Protein AF-A0A6M6DZZ2-F1 (afdb_monomer_lite)

Radius of gyration: 17.43 Å; chains: 1; bounding box: 32×68×45 Å

pLDDT: mean 82.91, std 17.02, range [33.91, 97.44]

Structure (mmCIF, N/CA/C/O backbone):
data_AF-A0A6M6DZZ2-F1
#
_entry.id   AF-A0A6M6DZZ2-F1
#
loop_
_atom_site.group_PDB
_atom_site.id
_atom_site.type_symbol
_atom_site.label_atom_id
_atom_site.label_alt_id
_atom_site.label_comp_id
_atom_site.label_asym_id
_atom_site.label_entity_id
_atom_site.label_seq_id
_atom_site.pdbx_PDB_ins_code
_atom_site.Cartn_x
_atom_site.Cartn_y
_atom_site.Cartn_z
_atom_site.occupancy
_atom_site.B_iso_or_equiv
_atom_site.auth_seq_id
_atom_site.auth_comp_id
_atom_site.auth_asym_id
_atom_site.auth_atom_id
_atom_site.pdbx_PDB_model_num
ATOM 1 N N . MET A 1 1 ? 18.418 32.302 27.061 1.00 34.66 1 MET A N 1
ATOM 2 C CA . MET A 1 1 ? 18.120 32.287 25.613 1.00 34.66 1 MET A CA 1
ATOM 3 C C . MET A 1 1 ? 17.446 30.963 25.285 1.00 34.66 1 MET A C 1
ATOM 5 O O . MET A 1 1 ? 18.123 29.947 25.237 1.00 34.66 1 MET A O 1
ATOM 9 N N . ASN A 1 2 ? 16.118 30.958 25.151 1.00 33.91 2 ASN A N 1
ATOM 10 C CA . ASN A 1 2 ? 15.366 29.772 24.738 1.00 33.91 2 ASN A CA 1
ATOM 11 C C . ASN A 1 2 ? 15.403 29.681 23.212 1.00 33.91 2 ASN A C 1
ATOM 13 O O . ASN A 1 2 ? 14.731 30.448 22.529 1.00 33.91 2 ASN A O 1
ATOM 17 N N . LEU A 1 3 ? 16.205 28.757 22.686 1.00 39.50 3 LEU A N 1
ATOM 18 C CA . LEU A 1 3 ? 16.134 28.343 21.289 1.00 39.50 3 LEU A CA 1
ATOM 19 C C . LEU A 1 3 ? 14.946 27.393 21.145 1.00 39.50 3 LEU A C 1
ATOM 21 O O . LEU A 1 3 ? 15.079 26.172 21.217 1.00 39.50 3 LEU A O 1
ATOM 25 N N . THR A 1 4 ? 13.760 27.971 20.983 1.00 42.75 4 THR A N 1
ATOM 26 C CA . THR A 1 4 ? 12.587 27.244 20.511 1.00 42.75 4 THR A CA 1
ATOM 27 C C . THR A 1 4 ? 12.894 26.804 19.086 1.00 42.75 4 THR A C 1
ATOM 29 O O . THR A 1 4 ? 12.802 27.583 18.142 1.00 42.75 4 THR A O 1
ATOM 32 N N . VAL A 1 5 ? 13.335 25.557 18.930 1.00 45.09 5 VAL A N 1
ATOM 33 C CA . VAL A 1 5 ? 13.425 24.921 17.621 1.00 45.09 5 VAL A CA 1
ATOM 34 C C . VAL A 1 5 ? 11.993 24.781 17.125 1.00 45.09 5 VAL A C 1
ATOM 36 O O . VAL A 1 5 ? 11.282 23.843 17.491 1.00 45.09 5 VAL A O 1
ATOM 39 N N . GLU A 1 6 ? 11.549 25.741 16.317 1.00 37.03 6 GLU A N 1
ATOM 40 C CA . GLU A 1 6 ? 10.386 25.574 15.464 1.00 37.03 6 GLU A CA 1
ATOM 41 C C . GLU A 1 6 ? 10.639 24.333 14.607 1.00 37.03 6 GLU A C 1
ATOM 43 O O . GLU A 1 6 ? 11.366 24.354 13.611 1.00 37.03 6 GLU A O 1
ATOM 48 N N . ARG A 1 7 ? 10.060 23.201 15.015 1.00 38.41 7 ARG A N 1
ATOM 49 C CA . ARG A 1 7 ? 9.875 22.067 14.119 1.00 38.41 7 ARG A CA 1
ATOM 50 C C . ARG A 1 7 ? 9.009 22.587 12.981 1.00 38.41 7 ARG A C 1
ATOM 52 O O . ARG A 1 7 ? 7.788 22.614 13.112 1.00 38.41 7 ARG A O 1
ATOM 59 N N . LYS A 1 8 ? 9.638 22.997 11.873 1.00 39.06 8 LYS A N 1
ATOM 60 C CA . LYS A 1 8 ? 8.968 23.130 10.578 1.00 39.06 8 LYS A CA 1
ATOM 61 C C . LYS A 1 8 ? 8.109 21.883 10.423 1.00 39.06 8 LYS A C 1
ATOM 63 O O . LYS A 1 8 ? 8.639 20.774 10.357 1.00 39.06 8 LYS A O 1
ATOM 68 N N . LYS A 1 9 ? 6.791 22.071 10.469 1.00 42.78 9 LYS A N 1
ATOM 69 C CA . LYS A 1 9 ? 5.780 21.038 10.262 1.00 42.78 9 LYS A CA 1
ATOM 70 C C . LYS A 1 9 ? 6.077 20.471 8.879 1.00 42.78 9 LYS A C 1
ATOM 72 O O . LYS A 1 9 ? 5.750 21.112 7.886 1.00 42.78 9 LYS A O 1
ATOM 77 N N . SER A 1 10 ? 6.836 19.374 8.805 1.00 49.56 10 SER A N 1
ATOM 78 C CA . SER A 1 10 ? 7.193 18.795 7.515 1.00 49.56 10 SER A CA 1
ATOM 79 C C . SER A 1 10 ? 5.877 18.515 6.815 1.00 49.56 10 SER A C 1
ATOM 81 O O . SER A 1 10 ? 5.020 17.865 7.421 1.00 49.56 10 SER A O 1
ATOM 83 N N . GLU A 1 11 ? 5.694 19.028 5.599 1.00 54.69 1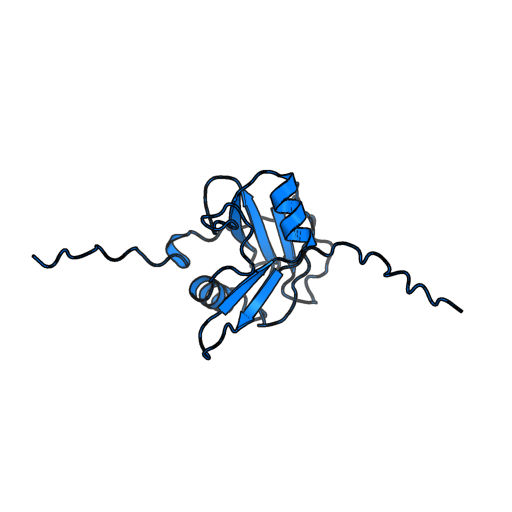1 GLU A N 1
ATOM 84 C CA . GLU A 1 11 ? 4.567 18.642 4.756 1.00 54.69 11 GLU A CA 1
ATOM 85 C C . GLU A 1 11 ? 4.356 17.139 4.898 1.00 54.69 11 GLU A C 1
ATOM 87 O O . GLU A 1 11 ? 5.322 16.370 4.885 1.00 54.69 11 GLU A O 1
ATOM 92 N N . ASN A 1 12 ? 3.115 16.740 5.154 1.00 64.12 12 ASN A N 1
ATOM 93 C CA . ASN A 1 12 ? 2.758 15.390 5.564 1.00 64.12 12 ASN A CA 1
ATOM 94 C C . ASN A 1 12 ? 2.934 14.435 4.372 1.00 64.12 12 ASN A C 1
ATOM 96 O O . ASN A 1 12 ? 1.973 14.044 3.711 1.00 64.12 12 ASN A O 1
ATOM 100 N N . LYS A 1 13 ? 4.190 14.122 4.037 1.00 85.75 13 LYS A N 1
ATOM 101 C CA . LYS A 1 13 ? 4.562 13.368 2.845 1.00 85.75 13 LYS A CA 1
ATOM 102 C C . LYS A 1 13 ? 3.913 11.993 2.921 1.00 85.75 13 LYS A C 1
ATOM 104 O O . LYS A 1 13 ? 4.199 11.186 3.814 1.00 85.75 13 LYS A O 1
ATOM 109 N N . LYS A 1 14 ? 2.995 11.740 1.993 1.00 93.25 14 LYS A N 1
ATOM 110 C CA . LYS A 1 14 ? 2.338 10.446 1.819 1.00 93.25 14 LYS A CA 1
ATOM 111 C C . LYS A 1 14 ? 3.317 9.559 1.064 1.00 93.25 14 LYS A C 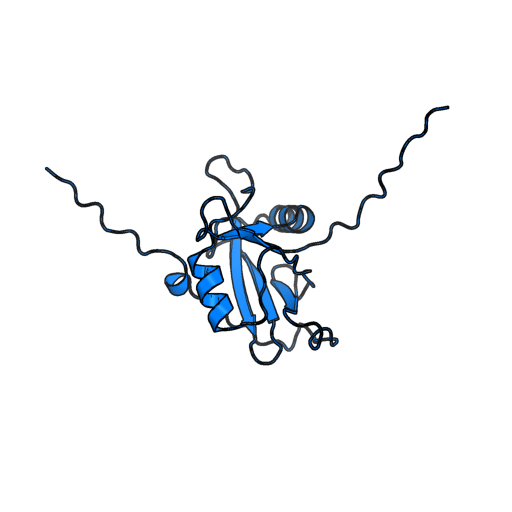1
ATOM 113 O O . LYS A 1 14 ? 3.691 9.875 -0.057 1.00 93.25 14 LYS A O 1
ATOM 118 N N . PHE A 1 15 ? 3.767 8.479 1.687 1.00 93.62 15 PHE A N 1
ATOM 119 C CA . PHE A 1 15 ? 4.649 7.518 1.037 1.00 93.62 15 PHE A CA 1
ATOM 120 C C . PHE A 1 15 ? 4.432 6.123 1.604 1.00 93.62 15 PHE A C 1
ATOM 122 O O . PHE A 1 15 ? 3.919 5.959 2.720 1.00 93.62 15 PHE A O 1
ATOM 129 N N . ILE A 1 16 ? 4.883 5.127 0.850 1.00 94.56 16 ILE A N 1
ATOM 130 C CA . ILE A 1 16 ? 5.082 3.775 1.364 1.00 94.56 16 ILE A CA 1
ATOM 131 C C . ILE A 1 16 ? 6.540 3.362 1.284 1.00 94.56 16 ILE A C 1
ATOM 133 O O . ILE A 1 16 ? 7.331 3.944 0.548 1.00 94.56 16 ILE A O 1
ATOM 137 N N . LYS A 1 17 ? 6.895 2.346 2.062 1.00 94.25 17 LYS A N 1
ATOM 138 C CA . LYS A 1 17 ? 8.229 1.758 2.038 1.00 94.25 17 LYS A CA 1
ATOM 139 C C . LYS A 1 17 ? 8.146 0.274 2.359 1.00 94.25 17 LYS A C 1
ATOM 141 O O . LYS A 1 17 ? 7.510 -0.101 3.342 1.00 94.25 17 LYS A O 1
ATOM 146 N N . PHE A 1 18 ? 8.809 -0.560 1.570 1.00 93.69 18 PHE A N 1
ATOM 147 C CA . PHE A 1 18 ? 8.991 -1.970 1.901 1.00 93.69 18 PHE A CA 1
ATOM 148 C C . PHE A 1 18 ? 10.262 -2.118 2.734 1.00 93.69 18 PHE A C 1
ATOM 150 O O . PHE A 1 18 ? 11.344 -1.817 2.256 1.00 93.69 18 PHE A O 1
ATOM 157 N N . ASN A 1 19 ? 10.154 -2.544 3.989 1.00 90.75 19 ASN A N 1
ATOM 158 C CA . ASN A 1 19 ? 11.309 -2.770 4.862 1.00 90.75 19 ASN A CA 1
ATOM 159 C C . ASN A 1 19 ? 11.551 -4.267 5.037 1.00 90.75 19 ASN A C 1
ATOM 161 O O . ASN A 1 19 ? 10.587 -5.030 5.164 1.00 90.75 19 ASN A O 1
ATOM 165 N N . LYS A 1 20 ? 12.817 -4.670 5.184 1.00 86.25 20 LYS A N 1
ATOM 166 C CA . LYS A 1 20 ? 13.128 -5.948 5.835 1.00 86.25 20 LYS A CA 1
ATOM 167 C C . LYS A 1 20 ? 12.640 -5.910 7.287 1.00 86.25 20 LYS A C 1
ATOM 169 O O . LYS A 1 20 ? 12.791 -4.900 7.972 1.00 86.25 20 LYS A O 1
ATOM 174 N N . ALA A 1 21 ? 12.019 -6.987 7.741 1.00 67.12 21 ALA A N 1
ATOM 175 C CA . ALA A 1 21 ? 11.483 -7.137 9.085 1.00 67.12 21 ALA A CA 1
ATOM 176 C C . ALA A 1 21 ? 12.198 -8.297 9.792 1.00 67.12 21 ALA A C 1
ATOM 178 O O . ALA A 1 21 ? 11.783 -9.441 9.671 1.00 67.12 21 ALA A O 1
ATOM 179 N N . GLY A 1 22 ? 13.256 -8.012 10.554 1.00 68.31 22 GLY A N 1
ATOM 180 C CA . GLY A 1 22 ? 13.994 -9.055 11.278 1.00 68.31 22 GLY A CA 1
ATOM 181 C C . GLY A 1 22 ? 14.781 -9.983 10.341 1.00 68.31 22 GLY A C 1
ATOM 182 O O . GLY A 1 22 ? 15.605 -9.489 9.577 1.00 68.31 22 GLY A O 1
ATOM 183 N N . TYR A 1 23 ? 14.543 -11.302 10.433 1.00 56.00 23 TYR A N 1
ATOM 184 C CA . TYR A 1 23 ? 15.210 -12.350 9.636 1.00 56.00 23 TYR A CA 1
ATOM 185 C C . TYR A 1 23 ? 15.156 -12.075 8.123 1.00 56.00 23 TYR A C 1
ATOM 187 O O . TYR A 1 23 ? 14.192 -11.485 7.630 1.00 56.00 23 TYR A O 1
ATOM 195 N N . ASP A 1 24 ? 16.168 -12.566 7.397 1.00 61.47 24 ASP A N 1
ATOM 196 C CA . ASP A 1 24 ? 16.572 -12.124 6.049 1.00 61.47 24 ASP A CA 1
ATOM 197 C C . ASP A 1 24 ? 15.479 -12.053 4.973 1.00 61.47 24 ASP A C 1
ATOM 199 O O . ASP A 1 24 ? 15.616 -11.298 4.007 1.00 61.47 24 ASP A O 1
ATOM 203 N N . ASP A 1 25 ? 14.385 -12.787 5.157 1.00 72.44 25 ASP A N 1
ATOM 204 C CA . ASP A 1 25 ? 13.378 -13.035 4.132 1.00 72.44 25 ASP A CA 1
ATOM 205 C C . ASP A 1 25 ? 12.018 -12.370 4.384 1.00 72.44 25 ASP A C 1
ATOM 207 O O . ASP A 1 25 ? 11.126 -12.435 3.535 1.00 72.44 25 ASP A O 1
ATOM 211 N N . MET A 1 26 ? 11.814 -11.742 5.544 1.00 85.50 26 MET A N 1
ATOM 212 C CA . MET A 1 26 ? 10.536 -11.108 5.861 1.00 85.50 26 MET A CA 1
ATOM 213 C C . MET A 1 26 ? 10.512 -9.656 5.391 1.00 85.50 26 MET A C 1
ATOM 215 O O . MET A 1 26 ? 11.318 -8.830 5.807 1.00 85.50 26 MET A O 1
ATOM 219 N N . THR A 1 27 ? 9.526 -9.318 4.563 1.00 91.69 27 THR A N 1
ATOM 220 C CA . THR A 1 27 ? 9.241 -7.936 4.148 1.00 91.69 27 THR A CA 1
ATOM 221 C C . THR A 1 27 ? 7.951 -7.422 4.776 1.00 91.69 27 THR A C 1
ATOM 223 O O . THR A 1 27 ? 6.936 -8.130 4.815 1.00 91.69 27 THR A O 1
ATOM 226 N N . SER A 1 28 ? 7.987 -6.171 5.230 1.00 93.50 28 SER A N 1
ATOM 227 C CA . SER A 1 28 ? 6.837 -5.428 5.736 1.00 93.50 28 SER A CA 1
ATOM 228 C C . SER A 1 28 ? 6.602 -4.147 4.935 1.00 93.50 28 SER A C 1
ATOM 230 O O . SER A 1 28 ? 7.541 -3.459 4.545 1.00 93.50 28 SER A O 1
ATOM 232 N N . LEU A 1 29 ? 5.336 -3.819 4.698 1.00 94.81 29 LEU A N 1
ATOM 233 C CA . LEU A 1 29 ? 4.887 -2.582 4.082 1.00 94.81 29 LEU A CA 1
ATOM 234 C C . LEU A 1 29 ? 4.639 -1.554 5.184 1.00 94.81 29 LEU A C 1
ATOM 236 O O . LEU A 1 29 ? 3.749 -1.710 6.024 1.00 94.81 29 LEU A O 1
ATOM 240 N N . TYR A 1 30 ? 5.440 -0.502 5.174 1.00 94.69 30 TYR A N 1
ATOM 241 C CA . TYR A 1 30 ? 5.284 0.667 6.019 1.00 94.69 30 TYR A CA 1
ATOM 242 C C . TYR A 1 30 ? 4.479 1.744 5.290 1.00 94.69 30 TYR A C 1
ATOM 244 O O . TYR A 1 30 ? 4.734 2.032 4.121 1.00 94.69 30 TYR A O 1
ATOM 252 N N . LEU A 1 31 ? 3.545 2.362 6.014 1.00 94.94 31 LEU A N 1
ATOM 253 C CA . LEU A 1 31 ? 2.756 3.510 5.568 1.00 94.94 31 LEU A CA 1
ATOM 254 C C . LEU A 1 31 ? 3.209 4.747 6.351 1.00 94.94 31 LEU A C 1
ATOM 256 O O . LEU A 1 31 ? 3.298 4.685 7.583 1.00 94.94 31 LEU A O 1
ATOM 260 N N . SER A 1 32 ? 3.476 5.860 5.666 1.00 94.25 32 SER A N 1
ATOM 261 C CA . SER A 1 32 ? 3.859 7.110 6.329 1.00 94.25 32 SER A CA 1
ATOM 262 C C . SER A 1 32 ? 2.745 7.670 7.218 1.00 94.25 32 SER A C 1
ATOM 264 O O . SER A 1 32 ? 1.572 7.326 7.060 1.00 94.25 32 SER A O 1
ATOM 266 N N . ALA A 1 33 ? 3.097 8.559 8.153 1.00 93.12 33 ALA A N 1
ATOM 267 C CA . ALA A 1 33 ? 2.119 9.229 9.014 1.00 93.12 33 ALA A CA 1
ATOM 268 C C . ALA A 1 33 ? 1.049 9.975 8.196 1.00 93.12 33 ALA A C 1
ATOM 270 O O . ALA A 1 33 ? -0.139 9.767 8.424 1.00 93.12 33 ALA A O 1
ATOM 271 N N . GLY A 1 34 ? 1.458 10.730 7.169 1.00 93.38 34 GLY A N 1
ATOM 272 C CA . GLY A 1 34 ? 0.527 11.439 6.288 1.00 93.38 34 GLY A CA 1
ATOM 273 C C . GLY A 1 34 ? -0.420 10.512 5.518 1.00 93.38 34 GLY A C 1
ATOM 274 O O . GLY A 1 34 ? -1.590 10.842 5.334 1.00 93.38 34 GLY A O 1
ATOM 275 N N . LEU A 1 35 ? 0.039 9.324 5.102 1.00 94.31 35 LEU A N 1
ATOM 276 C CA . LEU A 1 35 ? -0.843 8.335 4.472 1.00 94.31 35 LEU A CA 1
ATOM 277 C C . LEU A 1 35 ? -1.815 7.720 5.488 1.00 94.31 35 LEU A C 1
ATOM 279 O O . LEU A 1 35 ? -2.991 7.538 5.192 1.00 94.31 35 LEU A O 1
ATOM 283 N N . LYS A 1 36 ? -1.339 7.430 6.700 1.00 94.44 36 LYS A N 1
ATOM 284 C CA . LYS A 1 36 ? -2.162 6.913 7.800 1.00 94.44 36 LYS A CA 1
ATOM 285 C C . LYS A 1 36 ? -3.268 7.889 8.207 1.00 94.44 36 LYS A C 1
ATOM 287 O O . LYS A 1 36 ? -4.386 7.461 8.474 1.00 94.44 36 LYS A O 1
ATOM 292 N N . GLU A 1 37 ? -2.971 9.182 8.245 1.00 94.31 37 GLU A N 1
ATOM 293 C CA . GLU A 1 37 ? -3.965 10.230 8.491 1.00 94.31 37 GLU A CA 1
ATOM 294 C C . GLU A 1 37 ? -4.984 10.327 7.355 1.00 94.31 37 GLU A C 1
ATOM 296 O O . GLU A 1 37 ? -6.176 10.409 7.629 1.00 94.31 37 GLU A O 1
ATOM 301 N N . HIS A 1 38 ? -4.538 10.215 6.099 1.00 94.31 38 HIS A N 1
ATOM 302 C CA . HIS A 1 38 ? -5.433 10.186 4.936 1.00 94.31 38 HIS A CA 1
ATOM 303 C C . HIS A 1 38 ? -6.391 8.984 4.965 1.00 94.31 38 HIS A C 1
ATOM 305 O O . HIS A 1 38 ? -7.584 9.128 4.731 1.00 94.31 38 HIS A O 1
ATOM 311 N N . ILE A 1 39 ? -5.899 7.796 5.326 1.00 94.50 39 ILE A N 1
ATOM 312 C CA . ILE A 1 39 ? -6.749 6.604 5.491 1.00 94.50 39 ILE A CA 1
ATOM 313 C C . ILE A 1 39 ? -7.791 6.824 6.597 1.00 94.50 39 ILE A C 1
ATOM 315 O O . ILE A 1 39 ? -8.963 6.500 6.419 1.00 94.50 39 ILE A O 1
ATOM 319 N N . LYS A 1 40 ? -7.384 7.419 7.726 1.00 94.06 40 LYS A N 1
ATOM 320 C CA . LYS A 1 40 ? -8.305 7.759 8.820 1.00 94.06 40 LYS A CA 1
ATOM 321 C C . LYS A 1 40 ? -9.377 8.752 8.389 1.00 94.06 40 LYS A C 1
ATOM 323 O O . LYS A 1 40 ? -10.529 8.553 8.751 1.00 94.06 40 LYS A O 1
ATOM 328 N N . SER A 1 41 ? -9.023 9.795 7.633 1.00 95.06 41 SER A N 1
ATOM 329 C CA . SER A 1 41 ? -9.997 10.802 7.197 1.00 95.06 41 SER A CA 1
ATOM 330 C C . SER A 1 41 ? -11.056 10.238 6.253 1.00 95.06 41 SER A C 1
ATOM 332 O O . SER A 1 41 ? -12.164 10.756 6.226 1.00 95.06 41 SER A O 1
ATOM 334 N N . LEU A 1 42 ? -10.737 9.172 5.512 1.00 95.31 42 LEU A N 1
ATOM 335 C CA . LEU A 1 42 ? -11.701 8.476 4.657 1.00 95.31 42 LEU A CA 1
ATOM 336 C C . LEU A 1 42 ? -12.603 7.500 5.430 1.00 95.31 42 LEU A C 1
ATOM 338 O O . LEU A 1 42 ? -13.578 7.010 4.871 1.00 95.31 42 LEU A O 1
ATOM 342 N N . GLY A 1 43 ? -12.284 7.178 6.690 1.00 93.69 43 GLY A N 1
ATOM 343 C CA . GLY A 1 43 ? -13.039 6.192 7.473 1.00 93.69 43 GLY A CA 1
ATOM 344 C C . GLY A 1 43 ? -12.953 4.763 6.919 1.00 93.69 43 GLY A C 1
ATOM 345 O O . GLY A 1 43 ? -13.815 3.938 7.203 1.00 93.69 43 GLY A O 1
ATOM 346 N N . MET A 1 44 ? -11.929 4.473 6.115 1.00 95.12 44 MET A N 1
ATOM 347 C CA . MET A 1 44 ? -11.755 3.205 5.406 1.00 95.12 44 MET A CA 1
ATOM 348 C C . MET A 1 44 ? -10.660 2.352 6.043 1.00 95.12 44 MET A C 1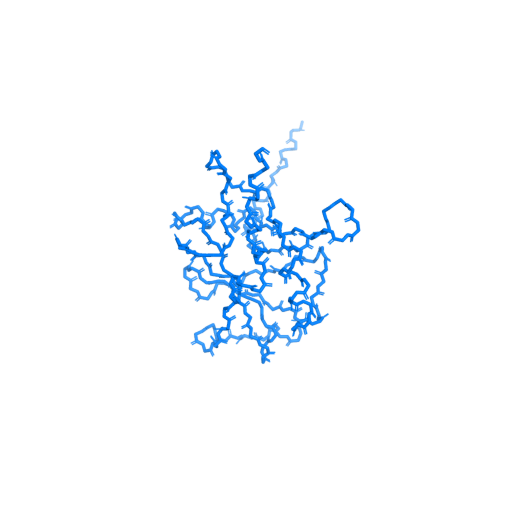
ATOM 350 O O . MET A 1 44 ? -9.714 2.865 6.644 1.00 95.12 44 MET A O 1
ATOM 354 N N . GLU A 1 45 ? -10.768 1.033 5.894 1.00 95.50 45 GLU A N 1
ATOM 355 C CA . GLU A 1 45 ? -9.985 0.078 6.688 1.00 95.50 45 GLU A CA 1
ATOM 356 C C . GLU A 1 45 ? -9.008 -0.778 5.889 1.00 95.50 45 GLU A C 1
ATOM 358 O O . GLU A 1 45 ? -8.164 -1.462 6.480 1.00 95.50 45 GLU A O 1
ATOM 363 N N . TYR A 1 46 ? -9.097 -0.750 4.563 1.00 96.75 46 TYR A N 1
ATOM 364 C CA . TYR A 1 46 ? -8.325 -1.624 3.699 1.00 96.75 46 TYR A CA 1
ATOM 365 C C . TYR A 1 46 ? -7.539 -0.846 2.654 1.00 96.75 46 TYR A C 1
ATOM 367 O O . TYR A 1 46 ? -7.941 0.230 2.213 1.00 96.75 46 TYR A O 1
ATOM 375 N N . ILE A 1 47 ? -6.408 -1.425 2.252 1.00 96.75 47 ILE A N 1
ATOM 376 C CA . ILE A 1 47 ? -5.647 -0.980 1.089 1.00 96.75 47 ILE A CA 1
ATOM 377 C C . ILE A 1 47 ? -5.459 -2.121 0.092 1.00 96.75 47 ILE A C 1
ATOM 379 O O . ILE A 1 47 ? -5.005 -3.212 0.449 1.00 96.75 47 ILE A O 1
ATOM 383 N N . GLU A 1 48 ? -5.771 -1.853 -1.167 1.00 96.62 48 GLU A N 1
ATOM 384 C CA . GLU A 1 48 ? -5.390 -2.675 -2.310 1.00 96.62 48 GLU A CA 1
ATOM 385 C C . GLU A 1 48 ? -4.138 -2.110 -2.960 1.00 96.62 48 GLU A C 1
ATOM 387 O O . GLU A 1 48 ? -3.903 -0.901 -2.938 1.00 96.62 48 GLU A O 1
ATOM 392 N N . ILE A 1 49 ? -3.348 -2.998 -3.554 1.00 96.12 49 ILE A N 1
ATOM 393 C CA . ILE A 1 49 ? -2.150 -2.629 -4.297 1.00 96.12 49 ILE A CA 1
ATOM 394 C C . ILE A 1 49 ? -2.409 -2.918 -5.767 1.00 96.12 49 ILE A C 1
ATOM 396 O O . ILE A 1 49 ? -2.869 -4.004 -6.119 1.00 96.12 49 ILE A O 1
ATOM 400 N N . GLY A 1 50 ? -2.130 -1.937 -6.612 1.00 95.50 50 GLY 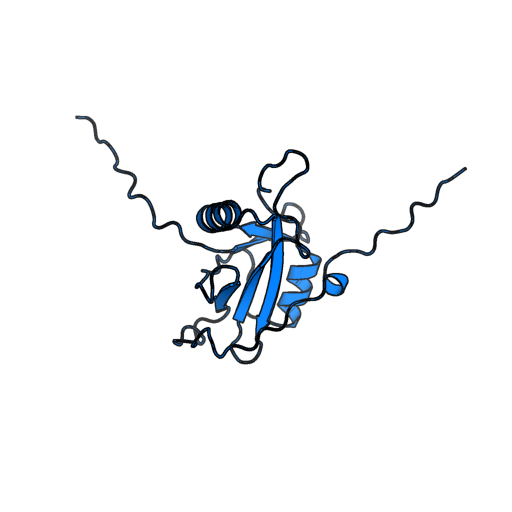A N 1
ATOM 401 C CA . GLY A 1 50 ? -2.228 -2.048 -8.058 1.00 95.50 50 GLY A CA 1
ATOM 402 C C . GLY A 1 50 ? -0.934 -1.625 -8.732 1.00 95.50 50 GLY A C 1
ATOM 403 O O . GLY A 1 50 ? -0.018 -1.128 -8.080 1.00 95.50 50 GLY A O 1
ATOM 404 N N . PHE A 1 51 ? -0.853 -1.826 -10.039 1.00 94.31 51 PHE A N 1
ATOM 405 C CA . PHE A 1 51 ? 0.299 -1.433 -10.838 1.00 94.31 51 PHE A CA 1
ATOM 406 C C . PHE A 1 51 ? -0.107 -1.043 -12.260 1.00 94.31 51 PHE A C 1
ATOM 408 O O . PHE A 1 51 ? -1.197 -1.374 -12.732 1.00 94.31 51 PHE A O 1
ATOM 415 N N . ASN A 1 52 ? 0.801 -0.362 -12.950 1.00 92.69 52 ASN A N 1
ATOM 416 C CA . ASN A 1 52 ? 0.761 -0.159 -14.392 1.00 92.69 52 ASN A CA 1
ATOM 417 C C . ASN A 1 52 ? 2.177 -0.394 -14.939 1.00 92.69 52 ASN A C 1
ATOM 419 O O . ASN A 1 52 ? 3.113 0.289 -14.530 1.00 92.69 52 ASN A O 1
ATOM 423 N N . LEU A 1 53 ? 2.339 -1.390 -15.816 1.00 90.88 53 LEU A N 1
ATOM 424 C CA . LEU A 1 53 ? 3.659 -1.780 -16.331 1.00 90.88 53 LEU A CA 1
ATOM 425 C C . LEU A 1 53 ? 4.190 -0.799 -17.379 1.00 90.88 53 LEU A C 1
ATOM 427 O O . LEU A 1 53 ? 5.385 -0.527 -17.394 1.00 90.88 53 LEU A O 1
ATOM 431 N N . GLU A 1 54 ? 3.306 -0.244 -18.212 1.00 88.19 54 GLU A N 1
ATOM 432 C CA . GLU A 1 54 ? 3.656 0.709 -19.274 1.00 88.19 54 GLU A CA 1
ATOM 433 C C . GLU A 1 54 ? 4.335 1.962 -18.705 1.00 88.19 54 GLU A C 1
ATOM 435 O O . GLU A 1 54 ? 5.357 2.420 -19.209 1.00 88.19 54 GLU A O 1
ATOM 440 N N . HIS A 1 55 ? 3.802 2.475 -17.599 1.00 86.94 55 HIS A N 1
ATOM 441 C CA . HIS A 1 55 ? 4.292 3.664 -16.912 1.00 86.94 55 HIS A CA 1
ATOM 442 C C . HIS A 1 55 ? 5.129 3.344 -15.666 1.00 86.94 55 HIS A C 1
ATOM 444 O O . HIS A 1 55 ? 5.482 4.263 -14.931 1.00 86.94 55 HIS A O 1
ATOM 450 N N . LYS A 1 56 ? 5.427 2.063 -15.401 1.00 89.69 56 LYS A N 1
ATOM 451 C CA . LYS A 1 56 ? 6.164 1.580 -14.214 1.00 89.69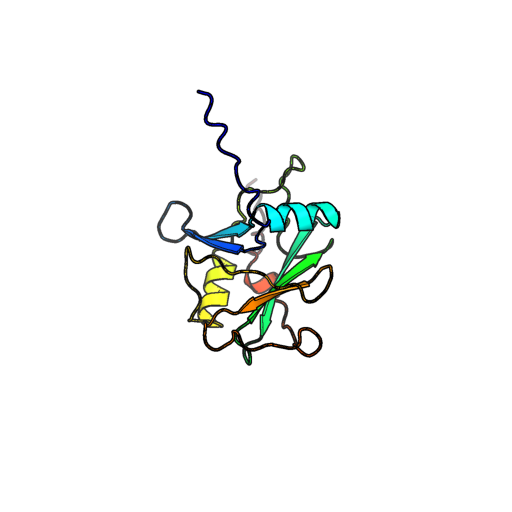 56 LYS A CA 1
ATOM 452 C C . LYS A 1 56 ? 5.664 2.193 -12.899 1.00 89.69 56 LYS A C 1
ATOM 454 O O . LYS A 1 56 ? 6.433 2.706 -12.081 1.00 89.69 56 LYS A O 1
ATOM 459 N N . LEU A 1 57 ? 4.350 2.144 -12.701 1.00 90.94 57 LEU A N 1
ATOM 460 C CA . LEU A 1 57 ? 3.691 2.694 -11.522 1.00 90.94 57 LEU A CA 1
ATOM 461 C C . LEU A 1 57 ? 3.257 1.603 -10.562 1.00 90.94 57 LEU A C 1
ATOM 463 O O . LEU A 1 57 ? 2.795 0.537 -10.974 1.00 90.94 57 LEU A O 1
ATOM 467 N N . LEU A 1 58 ? 3.282 1.949 -9.281 1.00 93.56 58 LEU A N 1
ATOM 468 C CA . LEU A 1 58 ? 2.528 1.259 -8.247 1.00 93.56 58 LEU A CA 1
ATOM 469 C C . LEU A 1 58 ? 1.387 2.163 -7.773 1.00 93.56 58 LEU A C 1
ATOM 471 O O . LEU A 1 58 ? 1.519 3.385 -7.720 1.00 93.56 58 LEU A O 1
ATOM 475 N N . ALA A 1 59 ? 0.262 1.563 -7.413 1.00 94.31 59 ALA A N 1
ATOM 476 C CA . ALA A 1 59 ? -0.912 2.255 -6.918 1.00 94.31 59 ALA A CA 1
ATOM 477 C C . ALA A 1 59 ? -1.395 1.661 -5.600 1.00 94.31 59 ALA A C 1
ATOM 479 O O . ALA A 1 59 ? -1.224 0.473 -5.325 1.00 94.31 59 ALA A O 1
ATOM 480 N N . ILE A 1 60 ? -2.039 2.505 -4.806 1.00 96.25 60 ILE A N 1
ATOM 481 C CA . ILE A 1 60 ? -2.752 2.142 -3.592 1.00 96.25 60 ILE A CA 1
ATOM 482 C C . ILE A 1 60 ? -4.179 2.634 -3.741 1.00 96.25 60 ILE A C 1
ATOM 484 O O . ILE A 1 60 ? -4.385 3.820 -3.991 1.00 96.25 60 ILE A O 1
ATOM 488 N N . LYS A 1 61 ? -5.143 1.737 -3.535 1.00 96.69 61 LYS A N 1
ATOM 489 C CA . LYS A 1 61 ? -6.549 2.103 -3.373 1.00 96.69 61 LYS A CA 1
ATOM 490 C C . LYS A 1 61 ? -6.994 1.846 -1.949 1.00 96.69 61 LYS A C 1
ATOM 492 O O . LYS A 1 61 ? -6.946 0.714 -1.471 1.00 96.69 61 LYS A O 1
ATOM 497 N N . ILE A 1 62 ? -7.440 2.900 -1.290 1.00 97.38 62 ILE A N 1
ATOM 498 C CA . ILE A 1 62 ? -8.027 2.857 0.042 1.00 97.38 62 ILE A CA 1
ATOM 499 C C . ILE A 1 62 ? -9.508 2.513 -0.119 1.00 97.38 62 ILE A C 1
ATOM 501 O O . ILE A 1 62 ? -10.175 3.074 -0.978 1.00 97.38 62 ILE A O 1
ATOM 505 N N . ASN A 1 63 ? -10.006 1.535 0.636 1.00 97.44 63 ASN A N 1
ATOM 506 C CA . ASN A 1 63 ? -11.379 1.050 0.494 1.00 97.44 63 ASN A CA 1
ATOM 507 C C . ASN A 1 63 ? -11.895 0.359 1.773 1.00 97.44 63 ASN A C 1
ATOM 509 O O . ASN A 1 63 ? -11.156 0.163 2.741 1.00 97.44 63 ASN A O 1
ATOM 513 N N . SER A 1 64 ? -13.166 -0.051 1.761 1.00 95.19 64 SER A N 1
ATOM 514 C CA . SER A 1 64 ? -13.845 -0.668 2.915 1.00 95.19 64 SER A CA 1
ATOM 515 C C . SER A 1 64 ? -14.029 -2.188 2.830 1.00 95.19 64 SER A C 1
ATOM 517 O O . SER A 1 64 ? -14.651 -2.762 3.716 1.00 95.19 64 SER A O 1
ATOM 519 N N . THR A 1 65 ? -13.553 -2.856 1.774 1.00 93.81 65 THR A N 1
ATOM 520 C CA . THR A 1 65 ? -14.005 -4.226 1.452 1.00 93.81 65 THR A CA 1
ATOM 521 C C . THR A 1 65 ? -12.893 -5.263 1.350 1.00 93.81 65 THR A C 1
ATOM 523 O O . THR A 1 65 ? -13.077 -6.393 1.801 1.00 93.81 65 THR A O 1
ATOM 526 N N . LYS A 1 66 ? -11.748 -4.925 0.752 1.00 94.00 66 LYS A N 1
ATOM 527 C CA . LYS A 1 66 ? -10.715 -5.906 0.403 1.00 94.00 66 LYS A CA 1
ATOM 528 C C . LYS A 1 66 ? -9.319 -5.302 0.379 1.00 94.00 66 LYS A C 1
ATOM 530 O O . LYS A 1 66 ? -9.122 -4.098 0.269 1.00 94.00 66 LYS A O 1
ATOM 535 N N . GLY A 1 67 ? -8.331 -6.177 0.465 1.00 94.31 67 GLY A N 1
ATOM 536 C CA . GLY A 1 67 ? -6.920 -5.853 0.511 1.00 94.31 67 GLY A CA 1
ATOM 537 C C . GLY A 1 67 ? -6.297 -6.181 1.865 1.00 94.31 67 GLY A C 1
ATOM 538 O O . GLY A 1 67 ? -6.691 -7.120 2.573 1.00 94.31 67 GLY A O 1
ATOM 539 N N . PHE A 1 68 ? -5.284 -5.406 2.235 1.00 94.38 68 PHE A N 1
ATOM 540 C CA . PHE A 1 68 ? -4.693 -5.458 3.563 1.00 94.38 68 PHE A CA 1
ATOM 541 C C . PHE A 1 68 ? -5.491 -4.591 4.526 1.00 94.38 68 PHE A C 1
ATOM 543 O O . PHE A 1 68 ? -5.552 -3.378 4.356 1.00 94.38 68 PHE A O 1
ATOM 550 N N . CYS A 1 69 ? -6.032 -5.203 5.579 1.00 94.38 69 CYS A N 1
ATOM 551 C CA . CYS A 1 69 ? -6.592 -4.449 6.693 1.00 94.38 69 CYS A CA 1
ATOM 552 C C . CYS A 1 69 ? -5.476 -3.646 7.377 1.00 94.38 69 CYS A C 1
ATOM 554 O O . CYS A 1 69 ? -4.494 -4.225 7.866 1.00 94.38 69 CYS A O 1
ATOM 556 N N . VAL A 1 70 ? -5.629 -2.325 7.422 1.00 95.12 70 VAL A N 1
ATOM 557 C CA . VAL A 1 70 ? -4.645 -1.391 7.982 1.00 95.12 70 VAL A CA 1
ATOM 558 C C . VAL A 1 70 ? -4.796 -1.198 9.490 1.00 95.12 70 VAL A C 1
ATOM 560 O O . VAL A 1 70 ? -3.869 -0.702 10.126 1.00 95.12 70 VAL A O 1
ATOM 563 N N . TYR A 1 71 ? -5.903 -1.652 10.081 1.00 94.31 71 TYR A N 1
ATOM 564 C CA . TYR A 1 71 ? -6.142 -1.644 11.523 1.00 94.31 71 TYR A CA 1
ATOM 565 C C . TYR A 1 71 ? -5.821 -3.005 12.156 1.00 94.31 71 TYR A C 1
ATOM 567 O O . TYR A 1 71 ? -5.831 -4.054 11.506 1.00 94.31 71 TYR A O 1
ATOM 575 N N . ASN A 1 72 ? -5.445 -2.994 13.431 1.00 91.25 72 ASN A N 1
ATOM 576 C CA . ASN A 1 72 ? -5.298 -4.191 14.254 1.00 91.25 72 ASN A CA 1
ATOM 577 C C . ASN A 1 72 ? -6.609 -4.498 15.007 1.00 91.25 72 ASN A C 1
ATOM 579 O O . ASN A 1 72 ? -7.568 -3.734 14.941 1.00 91.25 72 ASN A O 1
ATOM 583 N N . GLY A 1 73 ? -6.636 -5.596 15.768 1.00 87.69 73 GLY A N 1
ATOM 584 C CA . GLY A 1 73 ? -7.818 -5.990 16.548 1.00 87.69 73 GLY A CA 1
ATOM 585 C C . GLY A 1 73 ? -8.214 -5.022 17.673 1.00 87.69 73 GLY A C 1
ATOM 586 O O . GLY A 1 73 ? -9.280 -5.187 18.245 1.00 87.69 73 GLY A O 1
ATOM 587 N N . SER A 1 74 ? -7.387 -4.017 17.991 1.00 89.88 74 SER A N 1
ATOM 588 C CA . SER A 1 74 ? -7.710 -2.958 18.958 1.00 89.88 74 SER A CA 1
ATOM 589 C C . SER A 1 74 ? -8.148 -1.646 18.299 1.00 89.88 74 SER A C 1
ATOM 591 O O . SER A 1 74 ? -8.178 -0.612 18.963 1.00 89.88 74 SER A O 1
ATOM 593 N N . GLY A 1 75 ? -8.445 -1.659 16.994 1.00 89.00 75 GLY A N 1
ATOM 594 C CA . GLY A 1 75 ? -8.881 -0.473 16.250 1.00 89.00 75 GLY A CA 1
ATOM 595 C C . GLY A 1 75 ? -7.772 0.560 16.019 1.00 89.00 75 GLY A C 1
ATOM 596 O O . GLY A 1 75 ? -8.039 1.692 15.624 1.00 89.00 75 GLY A O 1
ATOM 597 N N . LYS A 1 76 ? -6.503 0.203 16.252 1.00 91.62 76 LYS A N 1
ATOM 598 C CA . LYS A 1 76 ? -5.349 1.076 15.997 1.00 91.62 76 LYS A CA 1
ATOM 599 C C . LYS A 1 76 ? -4.726 0.747 14.647 1.00 91.62 76 LYS A C 1
ATOM 601 O O . LYS A 1 76 ? -4.614 -0.419 14.270 1.00 91.62 76 LYS A O 1
ATOM 606 N N . LEU A 1 77 ? -4.254 1.771 13.935 1.00 92.69 77 LEU A N 1
ATOM 607 C CA . LEU A 1 77 ? -3.494 1.560 12.704 1.00 92.69 77 LEU A CA 1
ATOM 608 C C . LEU A 1 77 ? -2.232 0.746 12.981 1.00 92.69 77 LEU A C 1
ATOM 610 O O . LEU A 1 77 ? -1.463 1.042 13.899 1.00 92.69 77 LEU A O 1
ATOM 614 N N . LYS A 1 78 ? -1.993 -0.252 12.136 1.00 92.50 78 LYS A N 1
ATOM 615 C CA . LYS A 1 78 ? -0.805 -1.092 12.198 1.00 92.50 78 LYS A CA 1
ATOM 616 C C . LYS A 1 78 ? 0.454 -0.246 11.970 1.00 92.50 78 LYS A C 1
ATOM 618 O O . LYS A 1 78 ? 0.466 0.647 11.113 1.00 92.50 78 LYS A O 1
ATOM 623 N N . PRO A 1 79 ? 1.547 -0.511 12.707 1.00 86.88 79 PRO A N 1
ATOM 624 C CA . PRO A 1 79 ? 2.827 0.137 12.439 1.00 86.88 79 PRO A CA 1
ATOM 625 C C . PRO A 1 79 ? 3.348 -0.243 11.047 1.00 86.88 79 PRO A C 1
ATOM 627 O O . PRO A 1 79 ? 3.755 0.648 10.301 1.00 86.88 79 PRO A O 1
ATOM 630 N N . ALA A 1 80 ? 3.234 -1.526 10.690 1.00 89.06 80 ALA A N 1
ATOM 631 C CA . ALA A 1 80 ? 3.565 -2.093 9.391 1.00 89.06 80 ALA A CA 1
ATOM 632 C C . ALA A 1 80 ? 2.652 -3.290 9.069 1.00 89.06 80 ALA A C 1
ATOM 634 O O . ALA A 1 80 ? 2.025 -3.872 9.959 1.00 89.06 80 ALA A O 1
ATOM 635 N N . ILE A 1 81 ? 2.582 -3.656 7.793 1.00 92.31 81 ILE A N 1
ATOM 636 C CA . ILE A 1 81 ? 1.752 -4.744 7.268 1.00 92.31 81 ILE A CA 1
ATOM 637 C C . ILE A 1 81 ? 2.679 -5.828 6.720 1.00 92.31 81 ILE A C 1
ATOM 639 O O . ILE A 1 81 ? 3.550 -5.531 5.912 1.00 92.31 81 ILE A O 1
ATOM 643 N N . ALA A 1 82 ? 2.510 -7.085 7.132 1.00 91.62 82 ALA A N 1
ATOM 644 C CA . ALA A 1 82 ? 3.292 -8.186 6.570 1.00 91.62 82 ALA A CA 1
ATOM 645 C C . ALA A 1 82 ? 2.995 -8.333 5.067 1.00 91.62 82 ALA A C 1
ATOM 647 O O . ALA A 1 82 ? 1.850 -8.564 4.681 1.00 91.62 82 ALA A O 1
ATOM 648 N N . SER A 1 83 ? 4.020 -8.188 4.227 1.00 93.06 83 SER A N 1
ATOM 649 C CA . SER A 1 83 ? 3.858 -8.031 2.777 1.00 93.06 83 SER A CA 1
ATOM 650 C C . SER A 1 83 ? 4.894 -8.811 1.967 1.00 93.06 83 SER A C 1
ATOM 652 O O . SER A 1 83 ? 5.110 -8.514 0.801 1.00 93.06 83 SER A O 1
ATOM 654 N N . THR A 1 84 ? 5.518 -9.839 2.545 1.00 92.06 84 THR A N 1
ATOM 655 C CA . THR A 1 84 ? 6.593 -10.613 1.893 1.00 92.06 84 THR A CA 1
ATOM 656 C C . THR A 1 84 ? 6.178 -11.193 0.540 1.00 92.06 84 THR A C 1
ATOM 658 O O . THR A 1 84 ? 6.854 -10.973 -0.459 1.00 92.06 84 THR A O 1
ATOM 661 N N . THR A 1 85 ? 5.042 -11.895 0.479 1.00 92.56 85 THR A N 1
ATOM 662 C CA . THR A 1 85 ? 4.543 -12.478 -0.778 1.00 92.56 85 THR A CA 1
ATOM 663 C C . THR A 1 85 ? 4.196 -11.399 -1.802 1.00 92.56 85 THR A C 1
ATOM 665 O O . THR A 1 85 ? 4.527 -11.547 -2.972 1.00 92.56 85 THR A O 1
ATOM 668 N N . LEU A 1 86 ? 3.574 -10.300 -1.355 1.00 94.06 86 LEU A N 1
ATOM 669 C CA . LEU A 1 86 ? 3.275 -9.154 -2.213 1.00 94.06 86 LEU A CA 1
ATOM 670 C C . LEU A 1 86 ? 4.565 -8.563 -2.788 1.00 94.06 86 LEU A C 1
ATOM 672 O O . LEU A 1 86 ? 4.642 -8.343 -3.986 1.00 94.06 86 LEU A O 1
ATOM 676 N N . PHE A 1 87 ? 5.569 -8.316 -1.948 1.00 93.12 87 PHE A N 1
ATOM 677 C CA . PHE A 1 87 ? 6.825 -7.716 -2.375 1.00 93.12 87 PHE A CA 1
ATOM 678 C C . PHE A 1 87 ? 7.546 -8.601 -3.395 1.00 93.12 87 PHE A C 1
ATOM 680 O O . PHE A 1 87 ? 7.933 -8.114 -4.447 1.00 93.12 87 PHE A O 1
ATOM 687 N N . ARG A 1 88 ? 7.634 -9.916 -3.152 1.00 91.94 88 ARG A N 1
ATOM 688 C CA . ARG A 1 88 ? 8.196 -10.872 -4.125 1.00 91.94 88 ARG A CA 1
ATOM 689 C C . ARG A 1 88 ? 7.433 -10.872 -5.449 1.00 91.94 88 ARG A C 1
ATOM 691 O O . ARG A 1 88 ? 8.045 -10.910 -6.508 1.00 91.94 88 ARG A O 1
ATOM 698 N N . TYR A 1 89 ? 6.103 -10.814 -5.390 1.00 93.75 89 TYR A N 1
ATOM 699 C CA . TYR A 1 89 ? 5.271 -10.717 -6.587 1.00 93.75 89 TYR A CA 1
ATOM 700 C C . TYR A 1 89 ? 5.541 -9.419 -7.362 1.00 93.75 89 TYR A C 1
ATOM 702 O O . TYR A 1 89 ? 5.703 -9.454 -8.577 1.00 93.75 89 TYR A O 1
ATOM 710 N N . LEU A 1 90 ? 5.643 -8.290 -6.657 1.00 93.62 90 LEU A N 1
ATOM 711 C CA . LEU A 1 90 ? 5.944 -6.990 -7.248 1.00 93.62 90 LEU A CA 1
ATOM 712 C C . LEU A 1 90 ? 7.344 -6.934 -7.859 1.00 93.62 90 LEU A C 1
ATOM 714 O O . LEU A 1 90 ? 7.469 -6.437 -8.966 1.00 93.62 90 LEU A O 1
ATOM 718 N N . MET A 1 91 ? 8.363 -7.500 -7.209 1.00 92.38 91 MET A N 1
ATOM 719 C CA . MET A 1 91 ? 9.732 -7.564 -7.743 1.00 92.38 91 MET A CA 1
ATOM 720 C C . MET A 1 91 ? 9.814 -8.288 -9.092 1.00 92.38 91 MET A C 1
ATOM 722 O O . MET A 1 91 ? 10.618 -7.915 -9.939 1.00 92.38 91 MET A O 1
ATOM 726 N N . ASN A 1 92 ? 8.969 -9.299 -9.321 1.00 92.38 92 ASN A N 1
ATOM 727 C CA . ASN A 1 92 ? 8.911 -9.989 -10.613 1.00 92.38 92 ASN A CA 1
ATOM 728 C C . ASN A 1 92 ? 8.274 -9.130 -11.717 1.00 92.38 92 ASN A C 1
ATOM 730 O O . ASN A 1 92 ? 8.556 -9.339 -12.892 1.00 92.38 92 ASN A O 1
ATOM 734 N N . LEU A 1 93 ? 7.385 -8.203 -11.351 1.00 92.50 93 LEU A N 1
ATOM 735 C CA . LEU A 1 93 ? 6.678 -7.321 -12.284 1.00 92.50 93 LEU A CA 1
ATOM 736 C C . LEU A 1 93 ? 7.414 -5.999 -12.526 1.00 92.50 93 LEU A C 1
ATOM 738 O O . LEU A 1 93 ? 7.374 -5.451 -13.623 1.00 92.50 93 LEU A O 1
ATOM 742 N N . LEU A 1 94 ? 8.043 -5.475 -11.480 1.00 91.19 94 LEU A N 1
ATOM 743 C CA . LEU A 1 94 ? 8.677 -4.167 -11.396 1.00 91.19 94 LEU A CA 1
ATOM 744 C C . LEU A 1 94 ? 10.057 -4.363 -10.739 1.00 91.19 94 LEU A C 1
ATOM 746 O O . LEU A 1 94 ? 10.214 -4.087 -9.548 1.00 91.19 94 LEU A O 1
ATOM 750 N N . PRO A 1 95 ? 11.060 -4.866 -11.483 1.00 89.69 95 PRO A N 1
ATOM 751 C CA . PRO A 1 95 ? 12.370 -5.234 -10.928 1.00 89.69 95 PRO A CA 1
ATOM 752 C C . PRO A 1 95 ? 13.186 -4.041 -10.411 1.00 89.69 95 PRO A C 1
ATOM 754 O O . PRO A 1 95 ? 14.150 -4.230 -9.680 1.00 89.69 95 PRO A O 1
ATOM 757 N N . GLU A 1 96 ? 12.783 -2.819 -10.760 1.00 90.25 96 GLU A N 1
ATOM 758 C CA . GLU A 1 96 ? 13.356 -1.556 -10.274 1.00 90.25 96 GLU A CA 1
ATOM 759 C C . GLU A 1 96 ? 12.882 -1.191 -8.856 1.00 90.25 96 GLU A C 1
ATOM 761 O O . GLU A 1 96 ? 13.291 -0.175 -8.298 1.00 90.25 96 GLU A O 1
ATOM 766 N N . MET A 1 97 ? 11.991 -1.989 -8.258 1.00 89.94 97 MET A N 1
ATOM 767 C CA . MET A 1 97 ? 11.614 -1.798 -6.865 1.00 89.94 97 MET A CA 1
ATOM 768 C C . MET A 1 97 ? 12.764 -2.161 -5.921 1.00 89.94 97 MET A C 1
ATOM 770 O O . MET A 1 97 ? 13.464 -3.154 -6.080 1.00 89.94 97 MET A O 1
ATOM 774 N N . GLU A 1 98 ? 12.898 -1.376 -4.864 1.00 89.62 98 GLU A N 1
ATOM 775 C CA . GLU A 1 98 ? 13.960 -1.469 -3.882 1.00 89.62 98 GLU A CA 1
ATOM 776 C C . GLU A 1 98 ? 13.374 -1.546 -2.476 1.00 89.62 98 GLU A C 1
ATOM 778 O O . GLU A 1 98 ? 12.353 -0.937 -2.127 1.00 89.62 98 GLU A O 1
ATOM 783 N N . LEU A 1 99 ? 14.066 -2.300 -1.630 1.00 91.12 99 LEU A N 1
ATOM 784 C CA . LEU A 1 99 ? 13.808 -2.292 -0.201 1.00 91.12 99 LEU A CA 1
ATOM 785 C C . LEU A 1 99 ? 14.326 -0.998 0.417 1.00 91.12 99 LEU A C 1
ATOM 787 O O . LEU A 1 99 ? 15.317 -0.423 -0.009 1.00 91.12 99 LEU A O 1
ATOM 791 N N . CYS A 1 100 ? 13.672 -0.579 1.491 1.00 89.94 100 CYS A N 1
ATOM 792 C CA . CYS A 1 100 ? 14.012 0.590 2.290 1.00 89.94 100 CYS A CA 1
ATOM 793 C C . CYS A 1 100 ? 13.957 1.938 1.538 1.00 89.94 100 CYS A C 1
ATOM 795 O O . CYS A 1 100 ? 14.210 2.972 2.161 1.00 89.94 100 CYS A O 1
ATOM 797 N N . THR A 1 101 ? 13.511 1.951 0.281 1.00 90.44 101 THR A N 1
ATOM 798 C CA . THR A 1 101 ? 13.304 3.161 -0.521 1.00 90.44 101 THR A CA 1
ATOM 799 C C . THR A 1 101 ? 11.884 3.715 -0.307 1.00 90.44 101 THR A C 1
ATOM 801 O O . THR A 1 101 ? 10.901 2.974 -0.416 1.00 90.44 101 THR A O 1
ATOM 804 N N . PRO A 1 102 ? 11.727 4.997 0.086 1.00 91.69 102 PRO A N 1
ATOM 805 C CA . PRO A 1 102 ? 10.417 5.611 0.264 1.00 91.69 102 PRO A CA 1
ATOM 806 C C . PRO A 1 102 ? 9.825 6.051 -1.080 1.00 91.69 102 PRO A C 1
ATOM 808 O O . PRO A 1 102 ? 10.322 6.978 -1.717 1.00 91.69 102 PRO A O 1
ATOM 811 N N . TYR A 1 103 ? 8.696 5.461 -1.455 1.00 91.88 103 TYR A N 1
ATOM 812 C CA . TYR A 1 103 ? 7.973 5.809 -2.675 1.00 91.88 103 TYR A CA 1
ATOM 813 C C . TYR A 1 103 ? 6.903 6.858 -2.394 1.00 91.88 103 TYR A C 1
ATOM 815 O O . TYR A 1 103 ? 5.913 6.583 -1.707 1.00 91.88 103 TYR A O 1
ATOM 823 N N . GLN A 1 104 ? 7.118 8.073 -2.902 1.00 91.88 104 GLN A N 1
ATOM 824 C CA . GLN A 1 104 ? 6.201 9.195 -2.706 1.00 91.88 104 GLN A CA 1
ATOM 825 C C . GLN A 1 104 ? 4.906 8.982 -3.487 1.00 91.88 104 GLN A C 1
ATOM 827 O O . GLN A 1 104 ? 4.924 8.646 -4.669 1.00 91.88 104 GLN A O 1
ATOM 832 N N . LEU A 1 105 ? 3.786 9.203 -2.808 1.00 90.94 105 LEU A N 1
ATOM 833 C CA . LEU A 1 105 ? 2.454 9.050 -3.363 1.00 90.94 105 LEU A CA 1
ATOM 834 C C . LEU A 1 105 ? 1.945 10.372 -3.925 1.00 90.94 105 LEU A C 1
ATOM 836 O O . LEU A 1 105 ? 1.913 11.391 -3.234 1.00 90.94 105 LEU A O 1
ATOM 840 N N . VAL A 1 106 ? 1.462 10.310 -5.155 1.00 89.06 106 VAL A N 1
ATOM 841 C CA . VAL A 1 106 ? 0.726 11.363 -5.844 1.00 89.06 106 VAL A CA 1
ATOM 842 C C . VAL A 1 106 ? -0.740 10.956 -5.890 1.00 89.06 106 VAL A C 1
ATOM 844 O O . VAL A 1 106 ? -1.074 9.807 -6.170 1.00 89.06 106 VAL A O 1
ATOM 847 N N . LYS A 1 107 ? -1.627 11.892 -5.566 1.00 88.88 107 LYS A N 1
ATOM 848 C CA . LYS A 1 107 ? -3.069 11.656 -5.567 1.00 88.88 107 LYS A CA 1
ATOM 849 C C . LYS A 1 107 ? -3.577 11.518 -7.007 1.00 88.88 107 LYS A C 1
ATOM 851 O O . LYS A 1 107 ? -3.305 12.393 -7.825 1.00 88.88 107 LYS A O 1
ATOM 856 N N . VAL A 1 108 ? -4.325 10.452 -7.280 1.00 88.75 108 VAL A N 1
ATOM 857 C CA . VAL A 1 108 ? -5.104 10.284 -8.518 1.00 88.75 108 VAL A CA 1
ATOM 858 C C . VAL A 1 108 ? -6.526 10.782 -8.282 1.00 88.75 108 VAL A C 1
ATOM 860 O O . VAL A 1 108 ? -7.012 11.649 -9.002 1.00 88.75 108 VAL A O 1
ATOM 863 N N . ASP A 1 109 ? -7.144 10.284 -7.213 1.00 90.19 109 ASP A N 1
ATOM 864 C CA . ASP A 1 109 ? -8.458 10.672 -6.704 1.00 90.19 109 ASP A CA 1
ATOM 865 C C . ASP A 1 109 ? -8.464 10.567 -5.162 1.00 90.19 109 ASP A C 1
ATOM 867 O O . ASP A 1 109 ? -7.404 10.444 -4.545 1.00 90.19 109 ASP A O 1
ATOM 871 N N . GLU A 1 110 ? -9.615 10.703 -4.497 1.00 91.19 110 GLU A N 1
ATOM 872 C CA . GLU A 1 110 ? -9.681 10.642 -3.024 1.00 91.19 110 GLU A CA 1
ATOM 873 C C . GLU A 1 110 ? -9.184 9.315 -2.435 1.00 91.19 110 GLU A C 1
ATOM 875 O O . GLU A 1 110 ? -8.513 9.312 -1.399 1.00 91.19 110 GLU A O 1
ATOM 880 N N . GLU A 1 111 ? -9.468 8.203 -3.105 1.00 95.12 111 GLU A N 1
ATOM 881 C CA . GLU A 1 111 ? -9.206 6.843 -2.633 1.00 95.12 111 GLU A CA 1
ATOM 882 C C . GLU A 1 111 ? -7.929 6.255 -3.243 1.00 95.12 111 GLU A C 1
ATOM 884 O O . GLU A 1 111 ? -7.307 5.369 -2.652 1.00 95.12 111 GLU A O 1
ATOM 889 N N . THR A 1 112 ? -7.518 6.756 -4.406 1.00 94.56 112 THR A N 1
ATOM 890 C CA . THR A 1 112 ? -6.433 6.214 -5.219 1.00 94.56 112 THR A CA 1
ATOM 891 C C . THR A 1 112 ? -5.222 7.134 -5.211 1.00 94.56 112 THR A C 1
ATOM 893 O O . THR A 1 112 ? -5.283 8.315 -5.567 1.00 94.56 112 THR A O 1
ATOM 896 N N . LEU A 1 113 ? -4.071 6.566 -4.865 1.00 93.81 113 LEU A N 1
ATOM 897 C CA . LEU A 1 113 ? -2.779 7.233 -4.938 1.00 93.81 113 LEU A CA 1
ATOM 898 C C . LEU A 1 113 ? -1.785 6.376 -5.725 1.00 93.81 113 LEU A C 1
ATOM 900 O O . LEU A 1 113 ? -1.794 5.154 -5.614 1.00 93.81 113 LEU A O 1
ATOM 904 N N . THR A 1 114 ? -0.897 7.009 -6.482 1.00 92.44 114 THR A N 1
ATOM 905 C CA . THR A 1 114 ? 0.114 6.346 -7.318 1.00 92.44 114 THR A CA 1
ATOM 906 C C . THR A 1 114 ? 1.519 6.792 -6.964 1.00 92.44 114 THR A C 1
ATOM 908 O O . THR A 1 114 ? 1.721 7.885 -6.449 1.00 92.44 114 THR A O 1
ATOM 911 N N . MET A 1 115 ? 2.508 5.970 -7.282 1.00 91.31 115 MET A N 1
ATOM 912 C CA . MET A 1 115 ? 3.927 6.292 -7.173 1.00 91.31 115 MET A CA 1
ATOM 913 C C . MET A 1 115 ? 4.663 5.771 -8.406 1.00 91.31 115 MET A C 1
ATOM 915 O O . MET A 1 115 ? 4.366 4.675 -8.890 1.00 91.31 115 MET A O 1
ATOM 919 N N . SER A 1 116 ? 5.635 6.541 -8.884 1.00 88.94 116 SER A N 1
ATOM 920 C CA . SER A 1 116 ? 6.573 6.083 -9.908 1.00 88.94 116 SER A CA 1
ATOM 921 C C . SER A 1 116 ? 7.662 5.239 -9.261 1.00 88.94 116 SER A C 1
ATOM 923 O O . SER A 1 116 ? 8.197 5.616 -8.215 1.00 88.94 116 SER A O 1
ATOM 925 N N . ILE A 1 117 ? 7.974 4.096 -9.869 1.00 85.50 117 ILE A N 1
ATOM 926 C CA . ILE A 1 117 ? 9.073 3.238 -9.415 1.00 85.50 117 ILE A CA 1
ATOM 927 C C . ILE A 1 117 ? 10.410 3.694 -10.009 1.00 85.50 117 ILE A C 1
ATOM 929 O O . ILE A 1 117 ? 11.432 3.554 -9.346 1.00 85.50 117 ILE A O 1
ATOM 933 N N . SER A 1 118 ? 10.400 4.306 -11.197 1.00 75.81 118 SER A N 1
ATOM 934 C CA . SER A 1 118 ? 11.612 4.771 -11.878 1.00 75.81 118 SER A CA 1
ATOM 935 C C . SER A 1 118 ? 11.720 6.298 -11.897 1.00 75.81 118 SER A C 1
ATOM 937 O O . SER A 1 118 ? 10.715 7.013 -11.932 1.00 75.81 118 SER A O 1
ATOM 939 N N . GLU A 1 119 ? 12.945 6.827 -11.908 1.00 65.69 119 GLU A N 1
ATOM 940 C CA . GLU A 1 119 ? 13.157 8.273 -12.056 1.00 65.69 119 GLU A CA 1
ATOM 941 C C . GLU A 1 119 ? 12.741 8.783 -13.442 1.00 65.69 119 GLU A C 1
ATOM 943 O O . GLU A 1 119 ? 12.204 9.887 -13.553 1.00 65.69 119 GLU A O 1
ATOM 948 N N . ASP A 1 120 ? 12.882 7.939 -14.467 1.00 59.59 120 ASP A N 1
ATOM 949 C CA . ASP A 1 120 ? 12.514 8.239 -15.856 1.00 59.59 120 ASP A CA 1
ATOM 950 C C . ASP A 1 120 ? 10.999 8.419 -16.046 1.00 59.59 120 ASP A C 1
ATOM 952 O O . ASP A 1 120 ? 10.545 9.072 -16.987 1.00 59.59 120 ASP A O 1
ATOM 956 N N . THR A 1 121 ? 10.195 7.871 -15.128 1.00 57.50 121 THR A N 1
ATOM 957 C CA . THR A 1 121 ? 8.725 7.930 -15.153 1.00 57.50 121 THR A CA 1
ATOM 958 C C . THR A 1 121 ? 8.152 9.052 -14.284 1.00 57.50 121 THR A C 1
ATOM 960 O O . THR A 1 121 ? 6.940 9.128 -14.091 1.00 57.50 121 THR A O 1
ATOM 963 N N . LYS A 1 122 ? 8.985 10.001 -13.822 1.00 55.38 122 LYS A N 1
ATOM 964 C CA . LYS A 1 122 ? 8.539 11.264 -13.189 1.00 55.38 122 LYS A CA 1
ATOM 965 C C . LYS A 1 122 ? 7.882 12.249 -14.175 1.00 55.38 122 LYS A C 1
ATOM 967 O O . LYS A 1 122 ? 7.608 13.394 -13.809 1.00 55.38 122 LYS A O 1
ATOM 972 N N . GLN A 1 123 ? 7.635 11.844 -15.424 1.00 52.56 123 GLN A N 1
ATOM 973 C CA . GLN A 1 123 ? 6.844 12.636 -16.366 1.00 52.56 123 GLN A CA 1
ATOM 974 C C . GLN A 1 123 ? 5.456 12.922 -15.774 1.00 52.56 123 GLN A C 1
ATOM 976 O O . GLN A 1 123 ? 4.954 12.162 -14.948 1.00 52.56 123 GLN A O 1
ATOM 981 N N . LYS A 1 124 ? 4.840 14.044 -16.168 1.00 57.22 124 LYS A N 1
ATOM 982 C CA . LYS A 1 124 ? 3.490 14.447 -15.740 1.00 57.22 124 LYS A CA 1
ATOM 983 C C . LYS A 1 124 ? 2.457 13.447 -16.267 1.00 57.22 124 LYS A C 1
ATOM 985 O O . LYS A 1 124 ? 1.780 13.707 -17.258 1.00 57.22 124 LYS A O 1
ATOM 990 N N . ILE A 1 125 ? 2.360 12.286 -15.634 1.00 61.66 125 ILE A N 1
ATOM 991 C CA . ILE A 1 125 ? 1.371 11.278 -15.976 1.00 61.66 125 ILE A CA 1
ATOM 992 C C . ILE A 1 125 ? 0.018 11.875 -15.610 1.00 61.66 125 ILE A C 1
ATOM 994 O O . ILE A 1 125 ? -0.195 12.275 -14.466 1.00 61.66 125 ILE A O 1
ATOM 998 N N . ASN A 1 126 ? -0.877 11.984 -16.593 1.00 66.50 126 ASN A N 1
ATOM 999 C CA . ASN A 1 126 ? -2.244 12.401 -16.327 1.00 66.50 126 ASN A CA 1
ATOM 1000 C C . ASN A 1 126 ? -2.936 11.272 -15.543 1.00 66.50 126 ASN A C 1
ATOM 1002 O O . ASN A 1 126 ? -3.208 10.227 -16.141 1.00 66.50 126 ASN A O 1
ATOM 1006 N N . PRO A 1 127 ? -3.261 11.469 -14.253 1.00 61.75 127 PRO A N 1
ATOM 1007 C CA . PRO A 1 127 ? -3.814 10.416 -13.408 1.00 61.75 127 PRO A CA 1
ATOM 1008 C C . PRO A 1 127 ? -5.119 9.821 -13.955 1.00 61.75 127 PRO A C 1
ATOM 1010 O O . PRO A 1 127 ? -5.416 8.654 -13.731 1.00 61.75 127 PRO A O 1
ATOM 1013 N N . GLN A 1 128 ? -5.868 10.608 -14.733 1.00 63.66 128 GLN A N 1
ATOM 1014 C CA . GLN A 1 128 ? -7.181 10.255 -15.279 1.00 63.66 128 GLN A CA 1
ATOM 1015 C C . GLN A 1 128 ? -7.113 9.306 -16.485 1.00 63.66 128 GLN A C 1
ATOM 1017 O O . GLN A 1 128 ? -8.145 8.812 -16.929 1.00 63.66 128 GLN A O 1
ATOM 1022 N N . LYS A 1 129 ? -5.919 9.066 -17.044 1.00 70.38 129 LYS A N 1
ATOM 1023 C CA . LYS A 1 129 ? -5.711 8.177 -18.202 1.00 70.38 129 LYS A CA 1
ATOM 1024 C C . LYS A 1 129 ? -4.918 6.913 -17.863 1.00 70.38 129 LYS A C 1
ATOM 1026 O O . LYS A 1 129 ? -4.560 6.164 -18.767 1.00 70.38 129 LYS A O 1
ATOM 1031 N N . ILE A 1 130 ? -4.629 6.669 -16.585 1.00 79.56 130 ILE A N 1
ATOM 1032 C CA . ILE A 1 130 ? -3.852 5.502 -16.165 1.00 79.56 130 ILE A CA 1
ATOM 1033 C C . ILE A 1 130 ? -4.795 4.319 -15.959 1.00 79.56 130 ILE A C 1
ATOM 1035 O O . ILE A 1 130 ? -5.591 4.300 -15.021 1.00 79.56 130 ILE A O 1
ATOM 1039 N N . ASN A 1 131 ? -4.642 3.282 -16.779 1.00 88.94 131 ASN A N 1
ATOM 1040 C CA . ASN A 1 131 ? -5.278 1.995 -16.514 1.00 88.94 131 ASN A CA 1
ATOM 1041 C C . ASN A 1 131 ? -4.476 1.240 -15.448 1.00 88.94 131 ASN A C 1
ATOM 1043 O O . ASN A 1 131 ? -3.362 0.777 -15.699 1.00 88.94 131 ASN A O 1
ATOM 1047 N N . LEU A 1 132 ? -5.033 1.140 -14.241 1.00 93.00 132 LEU A N 1
ATOM 1048 C CA . LEU A 1 132 ? -4.432 0.411 -13.125 1.00 93.00 132 LEU A CA 1
ATOM 1049 C C . LEU A 1 132 ? -4.929 -1.035 -13.090 1.00 93.00 132 LEU A C 1
ATOM 1051 O O . LEU A 1 132 ? -6.130 -1.294 -13.127 1.00 93.00 132 LEU A O 1
ATOM 1055 N N . THR A 1 133 ? -3.997 -1.975 -12.949 1.00 95.62 133 THR A N 1
ATOM 1056 C CA . THR A 1 133 ? -4.303 -3.384 -12.680 1.00 95.62 133 THR A CA 1
ATOM 1057 C C . THR A 1 133 ? -4.197 -3.645 -11.182 1.00 95.62 133 THR A C 1
ATOM 1059 O O . THR A 1 133 ? -3.125 -3.485 -10.601 1.00 95.62 133 THR A O 1
ATOM 1062 N N . TRP A 1 134 ? -5.297 -4.049 -10.544 1.00 96.12 134 TRP A N 1
ATOM 1063 C CA . TRP A 1 134 ? -5.339 -4.360 -9.111 1.00 96.12 134 TRP A CA 1
ATOM 1064 C C . TRP A 1 134 ? -4.899 -5.800 -8.845 1.00 96.12 134 TRP A C 1
ATOM 1066 O O . TRP A 1 134 ? -5.377 -6.733 -9.487 1.00 96.12 134 TRP A O 1
ATOM 1076 N N . ILE A 1 135 ? -3.985 -5.992 -7.893 1.00 95.50 135 ILE A N 1
ATOM 1077 C CA . ILE A 1 135 ? -3.457 -7.315 -7.560 1.00 95.50 135 ILE A CA 1
ATOM 1078 C C . ILE A 1 135 ? -4.513 -8.087 -6.775 1.00 95.50 135 ILE A C 1
ATOM 1080 O O . ILE A 1 135 ? -4.944 -7.665 -5.703 1.00 95.50 135 ILE A O 1
ATOM 1084 N N . GLU A 1 136 ? -4.889 -9.257 -7.279 1.00 93.38 136 GLU A N 1
ATOM 1085 C CA . GLU A 1 136 ? -5.804 -10.145 -6.572 1.00 93.38 136 GLU A CA 1
ATOM 1086 C C . GLU A 1 136 ? -5.218 -10.636 -5.244 1.00 93.38 136 GLU A C 1
ATOM 1088 O O . GLU A 1 136 ? -4.051 -11.030 -5.159 1.00 93.38 136 GLU A O 1
ATOM 1093 N N . GLU A 1 137 ? -6.064 -10.734 -4.216 1.00 90.88 137 GLU A N 1
ATOM 1094 C CA . GL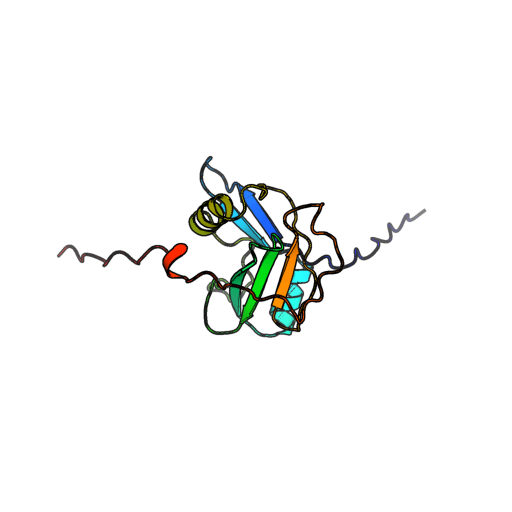U A 1 137 ? -5.649 -11.233 -2.901 1.00 90.88 137 GLU A CA 1
ATOM 1095 C C . GLU A 1 137 ? -5.043 -12.638 -2.953 1.00 90.88 137 GLU A C 1
ATOM 1097 O O . GLU A 1 137 ? -4.174 -12.963 -2.147 1.00 90.88 137 GLU A O 1
ATOM 1102 N N . SER A 1 138 ? -5.462 -13.454 -3.924 1.00 89.88 138 SER A N 1
ATOM 1103 C CA . SER A 1 138 ? -4.945 -14.801 -4.185 1.00 89.88 138 SER A CA 1
ATOM 1104 C C . SER A 1 138 ? -3.428 -14.825 -4.424 1.00 89.88 138 SER A C 1
ATOM 1106 O O . SER A 1 138 ? -2.777 -15.830 -4.132 1.00 89.88 138 SER A O 1
ATOM 1108 N N . LYS A 1 139 ? -2.853 -13.717 -4.915 1.00 89.38 139 LYS A N 1
ATOM 1109 C CA . LYS A 1 139 ? -1.426 -13.586 -5.235 1.00 89.38 139 LYS A CA 1
ATOM 1110 C C . LYS A 1 139 ? -0.559 -13.317 -4.009 1.00 89.38 139 LYS A C 1
ATOM 1112 O O . LYS A 1 139 ? 0.635 -13.597 -4.052 1.00 89.38 139 LYS A O 1
ATOM 1117 N N . TYR A 1 140 ? -1.123 -12.789 -2.918 1.00 88.56 140 TYR A N 1
ATOM 1118 C CA . TYR A 1 140 ? -0.335 -12.385 -1.745 1.00 88.56 140 TYR A CA 1
ATOM 1119 C C . TYR A 1 140 ? -0.869 -12.856 -0.391 1.00 88.56 140 TYR A C 1
ATOM 1121 O O . TYR A 1 140 ? -0.088 -12.964 0.560 1.00 88.56 140 TYR A O 1
ATOM 1129 N N . LYS A 1 141 ? -2.159 -13.175 -0.263 1.00 83.56 141 LYS A N 1
ATOM 1130 C CA . LYS A 1 141 ? -2.703 -13.809 0.939 1.00 83.56 141 LYS A CA 1
ATOM 1131 C C . LYS A 1 141 ? -2.446 -15.309 0.863 1.00 83.56 141 LYS A C 1
ATOM 1133 O O . LYS A 1 141 ? -2.841 -15.987 -0.080 1.00 83.56 141 LYS A O 1
ATOM 1138 N N . ARG A 1 142 ? -1.799 -15.856 1.895 1.00 72.12 142 ARG A N 1
ATOM 1139 C CA . ARG A 1 142 ? -1.701 -17.313 2.045 1.00 72.12 142 ARG A CA 1
ATOM 1140 C C . ARG A 1 142 ? -3.113 -17.878 2.200 1.00 72.12 142 ARG A C 1
ATOM 1142 O O . ARG A 1 142 ? -3.880 -17.382 3.026 1.00 72.12 142 ARG A O 1
ATOM 1149 N N . LYS A 1 143 ? -3.436 -18.939 1.454 1.00 64.38 143 LYS A N 1
ATOM 1150 C CA . LYS A 1 143 ? -4.641 -19.735 1.717 1.00 64.38 143 LYS A CA 1
ATOM 1151 C C . LYS A 1 143 ? -4.591 -20.189 3.177 1.00 64.38 143 LYS A C 1
ATOM 1153 O O . LYS A 1 143 ? -3.581 -20.754 3.605 1.00 64.38 143 LYS A O 1
ATOM 1158 N N . LYS A 1 144 ? -5.649 -19.916 3.948 1.00 58.00 144 LYS A N 1
ATOM 1159 C CA . LYS A 1 144 ? -5.789 -20.486 5.292 1.00 58.00 144 LYS A CA 1
ATOM 1160 C C . LYS A 1 144 ? -5.744 -22.003 5.123 1.00 58.00 144 LYS A C 1
ATOM 1162 O O . LYS A 1 144 ? -6.601 -22.563 4.444 1.00 58.00 144 LYS A O 1
ATOM 1167 N N . ARG A 1 145 ? -4.712 -22.654 5.667 1.00 55.41 145 ARG A N 1
ATOM 1168 C CA . ARG A 1 145 ? -4.691 -24.118 5.721 1.00 55.41 145 ARG A CA 1
ATOM 1169 C C . ARG A 1 145 ? -5.889 -24.548 6.575 1.00 55.41 145 ARG A C 1
ATOM 1171 O O . ARG A 1 145 ? -6.121 -23.904 7.603 1.00 55.41 145 ARG A O 1
ATOM 1178 N N . PRO A 1 146 ? -6.663 -25.562 6.161 1.00 55.03 146 PRO A N 1
ATOM 1179 C CA . PRO A 1 146 ? -7.718 -26.091 7.009 1.00 55.03 146 PRO A CA 1
ATOM 1180 C C . PRO A 1 146 ? -7.099 -26.512 8.343 1.00 55.03 146 PRO A C 1
ATOM 1182 O O . PRO A 1 146 ? -6.046 -27.152 8.375 1.00 55.03 146 PRO A O 1
ATOM 1185 N N . ILE A 1 147 ? -7.722 -26.090 9.441 1.00 61.03 147 ILE A N 1
ATOM 1186 C CA . ILE A 1 147 ? -7.334 -26.533 10.776 1.00 61.03 147 ILE A CA 1
ATOM 1187 C C . ILE A 1 147 ? -7.756 -27.996 10.854 1.00 61.03 147 ILE A C 1
ATOM 1189 O O . ILE A 1 147 ? -8.944 -28.293 10.966 1.00 61.03 147 ILE A O 1
ATOM 1193 N N . VAL A 1 148 ? -6.794 -28.908 10.738 1.00 60.69 148 VAL A N 1
ATOM 1194 C CA . VAL A 1 148 ? -7.038 -30.319 11.027 1.00 60.69 148 VAL A CA 1
ATOM 1195 C C . VAL A 1 148 ? -7.221 -30.407 12.538 1.00 60.69 148 VAL A C 1
ATOM 1197 O O . VAL A 1 148 ? -6.264 -30.223 13.289 1.00 60.69 148 VAL A O 1
ATOM 1200 N N . LYS A 1 149 ? -8.463 -30.604 12.995 1.00 48.81 149 LYS A N 1
ATOM 1201 C CA . LYS A 1 149 ? -8.715 -30.987 14.385 1.00 48.81 149 LYS A CA 1
ATOM 1202 C C . LYS A 1 149 ? -8.131 -32.383 14.568 1.00 48.81 149 LYS A C 1
ATOM 1204 O O . LYS A 1 149 ? -8.625 -33.331 13.966 1.00 48.81 149 LYS A O 1
ATOM 1209 N N . VAL A 1 150 ? -7.059 -32.479 15.342 1.00 54.59 150 VAL A N 1
ATOM 1210 C CA . VAL A 1 150 ? -6.583 -33.761 15.859 1.00 54.59 150 VAL A CA 1
ATOM 1211 C C . VAL A 1 150 ? -7.530 -34.108 17.007 1.00 54.59 150 VAL A C 1
ATOM 1213 O O . VAL A 1 150 ? -7.635 -33.325 17.952 1.00 54.59 150 VAL A O 1
ATOM 1216 N N . TYR A 1 151 ? -8.298 -35.184 16.836 1.00 61.34 151 TYR A N 1
ATOM 1217 C CA . TYR A 1 151 ? -9.151 -35.777 17.867 1.00 61.34 151 TYR A CA 1
ATOM 1218 C C . TYR A 1 151 ? -8.353 -36.809 18.657 1.00 61.34 151 TYR A C 1
ATOM 1220 O O . TYR A 1 151 ? -7.526 -37.498 18.016 1.00 61.34 151 TYR A O 1
#

Organism: Priestia megaterium (NCBI:txid1404)

Secondary structure (DSSP, 8-state):
--------------EEEEEE-SSTT-EEEEE-HHHHHHHHHTT--EEEEEEETTTTEEEEEEESSSSEE-B-TTSPBPSEEE-HHHHHHHHHH-TT--TT--EE-EESSSSEEEEESSGGG-S---GGG--PEEPPGGGTSPP--------

Foldseek 3Di:
DDPPPPPPPPDQFWWWAWADDPDDQWIWIATGPSNVVLLVVVVFFAWWWWADLVLQKIKIFTHHDDHFGQADPVRDGDRIGGFRLVVVVVCVRRVLDDHPDIFTWDDLDSGMTMGHSDPVSPPPPNSVPDDIGIDDCVRTPDDDDPPPPDD

Sequence (151 aa):
MNLTVERKKSENKKFIKFNKAGYDDMTSLYLSAGLKEHIKSLGMEYIEIGFNLEHKLLAIKINSTKGFCVYNGSGKLKPAIASTTLFRYLMNLLPEMELCTPYQLVKVDEETLTMSISEDTKQKINPQKINLTWIEESKYKRKKRPIVKVY